Protein AF-A0A925S068-F1 (afdb_monomer)

Mean predicted aligned error: 8.04 Å

Sequence (86 aa):
MANQIAREFATRGEEAAALATADHIDHFWDPRMKAMIFERLEAPDHGLSPIAARALTGLRDQGAPPSQTRATEFNAVDETGGSDAG

Solvent-accessible surface area (backbone atoms only — not comparable to full-atom values): 5060 Å² total; per-residue (Å²): 108,63,50,55,52,21,55,73,32,42,85,70,36,65,67,57,10,12,46,41,35,22,28,49,46,60,77,74,42,54,72,69,58,53,51,55,52,54,60,38,64,74,40,96,77,55,81,61,41,75,42,31,47,50,9,52,50,42,34,72,79,74,38,71,53,76,68,74,43,77,82,45,53,70,70,64,76,70,74,91,81,71,83,78,87,130

pLDDT: mean 82.03, std 16.22, range [40.53, 94.44]

Structure (mmCIF, N/CA/C/O backbone):
data_AF-A0A925S068-F1
#
_entry.id   AF-A0A925S068-F1
#
loop_
_atom_site.group_PDB
_atom_site.id
_atom_site.type_symbol
_atom_site.label_atom_id
_atom_site.label_alt_id
_atom_site.label_comp_id
_atom_site.label_asym_id
_atom_site.label_entity_id
_atom_site.label_seq_id
_atom_site.pdbx_PDB_ins_code
_atom_site.Cartn_x
_atom_site.Cartn_y
_atom_site.Cartn_z
_atom_site.occupancy
_atom_site.B_iso_or_equiv
_atom_site.auth_seq_id
_atom_site.auth_comp_id
_atom_site.auth_asym_id
_atom_site.auth_atom_id
_atom_site.pdbx_PDB_model_num
ATOM 1 N N . MET A 1 1 ? 10.553 -5.129 6.101 1.00 84.19 1 MET A N 1
ATOM 2 C CA . MET A 1 1 ? 10.458 -3.659 5.984 1.00 84.19 1 MET A CA 1
ATOM 3 C C . MET A 1 1 ? 9.008 -3.190 5.873 1.00 84.19 1 MET A C 1
ATOM 5 O O . MET A 1 1 ? 8.569 -2.520 6.792 1.00 84.19 1 MET A O 1
ATOM 9 N N . ALA A 1 2 ? 8.229 -3.608 4.863 1.00 88.81 2 ALA A N 1
ATOM 10 C CA . ALA A 1 2 ? 6.816 -3.204 4.713 1.00 88.81 2 ALA A CA 1
ATOM 11 C C . ALA A 1 2 ? 5.961 -3.386 5.990 1.00 88.81 2 ALA A C 1
ATOM 13 O O . ALA A 1 2 ? 5.298 -2.454 6.430 1.00 88.81 2 ALA A O 1
ATOM 14 N N . ASN A 1 3 ? 6.058 -4.543 6.658 1.00 92.75 3 ASN A N 1
ATOM 15 C CA . ASN A 1 3 ? 5.326 -4.796 7.910 1.00 92.75 3 ASN A CA 1
ATOM 16 C C . ASN A 1 3 ? 5.701 -3.850 9.057 1.00 92.75 3 ASN A C 1
ATOM 18 O O . ASN A 1 3 ? 4.871 -3.579 9.919 1.00 92.75 3 ASN A O 1
ATOM 22 N N . GLN A 1 4 ? 6.950 -3.381 9.094 1.00 92.69 4 GLN A N 1
ATOM 23 C CA . GLN A 1 4 ? 7.401 -2.442 10.116 1.00 92.69 4 GLN A CA 1
ATOM 24 C C . GLN A 1 4 ? 6.769 -1.075 9.868 1.00 92.69 4 GLN A C 1
ATOM 26 O O . GLN A 1 4 ? 6.144 -0.544 10.773 1.00 92.69 4 GLN A O 1
ATOM 31 N N . ILE A 1 5 ? 6.831 -0.573 8.630 1.00 91.06 5 ILE A N 1
ATOM 32 C CA . ILE A 1 5 ? 6.179 0.683 8.224 1.00 91.06 5 ILE A CA 1
ATOM 33 C C . ILE A 1 5 ? 4.680 0.635 8.559 1.00 91.06 5 ILE A C 1
ATOM 35 O O . ILE A 1 5 ? 4.154 1.529 9.218 1.00 91.06 5 ILE A O 1
ATOM 39 N N . ALA A 1 6 ? 4.015 -0.466 8.200 1.00 92.00 6 ALA A N 1
ATOM 40 C CA . ALA A 1 6 ? 2.608 -0.689 8.517 1.00 92.00 6 ALA A CA 1
ATOM 41 C C . ALA A 1 6 ? 2.318 -0.659 10.027 1.00 92.00 6 ALA A C 1
ATOM 43 O O . ALA A 1 6 ? 1.294 -0.127 10.451 1.00 92.00 6 ALA A O 1
ATOM 44 N N . ARG A 1 7 ? 3.219 -1.210 10.850 1.00 92.12 7 ARG A N 1
ATOM 45 C CA . ARG A 1 7 ? 3.099 -1.190 12.313 1.00 92.12 7 ARG A CA 1
ATOM 46 C C . ARG A 1 7 ? 3.268 0.215 12.885 1.00 92.12 7 ARG A C 1
ATOM 48 O O . ARG A 1 7 ? 2.509 0.570 13.780 1.00 92.12 7 ARG A O 1
ATOM 55 N N . GLU A 1 8 ? 4.213 1.003 12.376 1.00 91.00 8 GLU A N 1
ATOM 56 C CA . GLU A 1 8 ? 4.404 2.391 12.819 1.00 91.00 8 GLU A CA 1
ATOM 57 C C . GLU A 1 8 ? 3.130 3.220 12.587 1.00 91.00 8 GLU A C 1
ATOM 59 O O . GLU A 1 8 ? 2.694 3.977 13.457 1.00 91.00 8 GLU A O 1
ATOM 64 N N . PHE A 1 9 ? 2.468 3.018 11.444 1.00 89.94 9 PHE A N 1
ATOM 65 C CA . PHE A 1 9 ? 1.230 3.726 11.122 1.00 89.94 9 PHE A CA 1
ATOM 66 C C . PHE A 1 9 ? -0.035 3.127 11.746 1.00 89.94 9 PHE A C 1
ATOM 68 O O . PHE A 1 9 ? -1.059 3.810 11.768 1.00 89.94 9 PHE A O 1
ATOM 75 N N . ALA A 1 10 ? 0.012 1.910 12.298 1.00 89.81 10 ALA A N 1
ATOM 76 C CA . ALA A 1 10 ? -1.162 1.211 12.835 1.00 89.81 10 ALA A CA 1
ATOM 77 C C . ALA A 1 10 ? -1.911 2.006 13.923 1.00 89.81 10 ALA A C 1
ATOM 79 O O . ALA A 1 10 ? -3.123 1.864 14.069 1.00 89.81 10 ALA A O 1
ATOM 80 N N . THR A 1 11 ? -1.219 2.894 14.646 1.00 88.62 11 THR A N 1
ATOM 81 C CA . THR A 1 11 ? -1.820 3.769 15.670 1.00 88.62 11 THR A CA 1
ATOM 82 C C . THR A 1 11 ? -2.821 4.789 15.114 1.00 88.62 11 THR A C 1
ATOM 84 O O . THR A 1 11 ? -3.623 5.327 15.871 1.00 88.62 11 THR A O 1
ATOM 87 N N . ARG A 1 12 ? -2.812 5.038 13.797 1.00 80.81 12 ARG A N 1
ATOM 88 C CA . ARG A 1 12 ? -3.720 5.968 13.102 1.00 80.81 12 ARG A CA 1
ATOM 89 C C . ARG A 1 12 ? -5.037 5.317 12.654 1.00 80.81 12 ARG A C 1
ATOM 91 O O . ARG A 1 12 ? -5.903 6.013 12.134 1.00 80.81 12 ARG A O 1
ATOM 98 N N . GLY A 1 13 ? -5.184 4.005 12.854 1.00 88.81 13 GLY A N 1
ATOM 99 C CA . GLY A 1 13 ? -6.297 3.195 12.351 1.00 88.81 13 GLY A CA 1
ATOM 100 C C . GLY A 1 13 ? -5.933 2.445 11.068 1.00 88.81 13 GLY A C 1
ATOM 101 O O . GLY A 1 13 ? -5.119 2.913 10.278 1.00 88.81 13 GLY A O 1
ATOM 102 N N . GLU A 1 14 ? -6.525 1.268 10.858 1.00 88.50 14 GLU A N 1
ATOM 103 C CA . GLU A 1 14 ? -6.101 0.322 9.810 1.00 88.50 14 GLU A CA 1
ATOM 104 C C . GLU A 1 14 ? -6.157 0.897 8.389 1.00 88.50 14 GLU A C 1
ATOM 106 O O . GLU A 1 14 ? -5.249 0.672 7.590 1.00 88.50 14 GLU A O 1
ATOM 111 N N . GLU A 1 15 ? -7.202 1.662 8.069 1.00 89.12 15 GLU A N 1
ATOM 112 C CA . GLU A 1 15 ? -7.360 2.270 6.746 1.00 89.12 15 GLU A CA 1
ATOM 113 C C . GLU A 1 15 ? -6.349 3.388 6.495 1.00 89.12 15 GLU A C 1
ATOM 115 O O . GLU A 1 15 ? -5.627 3.361 5.498 1.00 89.12 15 GLU A O 1
ATOM 120 N N . ALA A 1 16 ? -6.235 4.324 7.438 1.00 89.75 16 ALA A N 1
ATOM 121 C CA . ALA A 1 16 ? -5.248 5.395 7.366 1.00 89.75 16 ALA A CA 1
ATOM 122 C C . ALA A 1 16 ? -3.815 4.841 7.347 1.00 89.75 16 ALA A C 1
ATOM 124 O O . ALA A 1 16 ? -2.950 5.387 6.662 1.00 89.75 16 ALA A O 1
ATOM 125 N N . ALA A 1 17 ? -3.566 3.741 8.062 1.00 92.81 17 ALA A N 1
ATOM 126 C CA . ALA A 1 17 ? -2.282 3.060 8.072 1.00 92.81 17 ALA A CA 1
ATOM 127 C C . ALA A 1 17 ? -1.959 2.410 6.724 1.00 92.81 17 ALA A C 1
ATOM 129 O O . ALA A 1 17 ? -0.814 2.491 6.278 1.00 92.81 17 ALA A O 1
ATOM 130 N N . ALA A 1 18 ? -2.943 1.800 6.056 1.00 93.62 18 ALA A N 1
ATOM 131 C CA . ALA A 1 18 ? -2.749 1.214 4.733 1.00 93.62 18 ALA A CA 1
ATOM 132 C C . ALA A 1 18 ? -2.413 2.295 3.695 1.00 93.62 18 ALA A C 1
ATOM 134 O O . ALA A 1 18 ? -1.433 2.152 2.967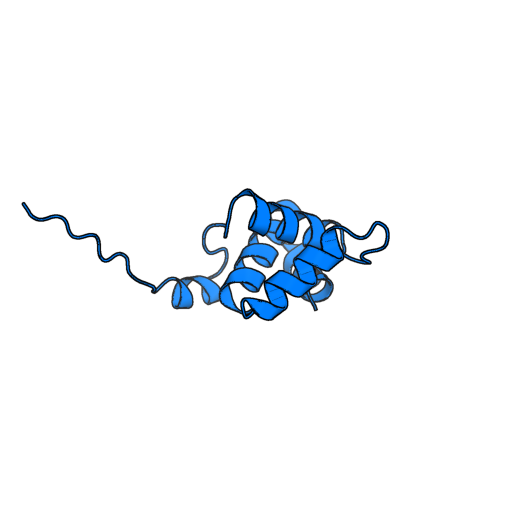 1.00 93.62 18 ALA A O 1
ATOM 135 N N . LEU A 1 19 ? -3.155 3.409 3.695 1.00 92.38 19 LEU A N 1
ATOM 136 C CA . LEU A 1 19 ? -2.875 4.552 2.821 1.00 92.38 19 LEU A CA 1
ATOM 137 C C . LEU A 1 19 ? -1.481 5.136 3.086 1.00 92.38 19 LEU A C 1
ATOM 139 O O . LEU A 1 19 ? -0.699 5.300 2.157 1.00 92.38 19 LEU A O 1
ATOM 143 N N . ALA A 1 20 ? -1.127 5.383 4.353 1.00 91.94 20 ALA A N 1
ATOM 144 C CA . ALA A 1 20 ? 0.182 5.940 4.710 1.00 91.94 20 ALA A CA 1
ATOM 145 C C . ALA A 1 20 ? 1.344 4.990 4.377 1.00 91.94 20 ALA A C 1
ATOM 147 O O . ALA A 1 20 ? 2.431 5.430 4.013 1.00 91.94 20 ALA A O 1
ATOM 148 N N . THR A 1 21 ? 1.115 3.679 4.475 1.00 93.75 21 THR A N 1
ATOM 149 C CA . THR A 1 21 ? 2.107 2.671 4.086 1.00 93.75 21 THR A CA 1
ATOM 150 C C . THR A 1 21 ? 2.312 2.652 2.574 1.00 93.75 21 THR A C 1
ATOM 152 O O . THR A 1 21 ? 3.454 2.580 2.132 1.00 93.75 21 THR A O 1
ATOM 155 N N . ALA A 1 22 ? 1.236 2.732 1.786 1.00 93.69 22 ALA A N 1
ATOM 156 C CA . ALA A 1 22 ? 1.312 2.778 0.327 1.00 93.69 22 ALA A CA 1
ATOM 157 C C . ALA A 1 22 ? 2.030 4.046 -0.156 1.00 93.69 22 ALA A C 1
ATOM 159 O O . ALA A 1 22 ? 2.968 3.943 -0.939 1.00 93.69 22 ALA A O 1
ATOM 160 N N . ASP A 1 23 ? 1.658 5.206 0.392 1.00 91.69 23 ASP A N 1
ATOM 161 C CA . ASP A 1 23 ? 2.301 6.503 0.147 1.00 91.69 23 ASP A CA 1
ATOM 162 C C . ASP A 1 23 ? 3.812 6.458 0.444 1.00 91.69 23 ASP A C 1
ATOM 164 O O . ASP A 1 23 ? 4.638 6.847 -0.380 1.00 91.69 23 ASP A O 1
ATOM 168 N N . HIS A 1 24 ? 4.200 5.898 1.595 1.00 91.56 24 HIS A N 1
ATOM 169 C CA . HIS A 1 24 ? 5.608 5.757 1.966 1.00 91.56 24 HIS A CA 1
ATOM 170 C C . HIS A 1 24 ? 6.369 4.790 1.046 1.00 91.56 24 HIS A C 1
ATOM 172 O O . HIS A 1 24 ? 7.500 5.062 0.654 1.00 91.56 24 HIS A O 1
ATOM 178 N N . ILE A 1 25 ? 5.780 3.644 0.702 1.00 91.75 25 ILE A N 1
ATOM 179 C CA . ILE A 1 25 ? 6.423 2.700 -0.219 1.00 91.75 25 ILE A CA 1
ATOM 180 C C . ILE A 1 25 ? 6.603 3.350 -1.590 1.00 91.75 25 ILE A C 1
ATOM 182 O O . ILE A 1 25 ? 7.660 3.190 -2.190 1.00 91.75 25 ILE A O 1
ATOM 186 N N . ASP A 1 26 ? 5.623 4.105 -2.078 1.00 91.44 26 ASP A N 1
ATOM 187 C CA . ASP A 1 26 ? 5.733 4.716 -3.395 1.00 91.44 26 ASP A CA 1
ATOM 188 C C . ASP A 1 26 ? 6.862 5.750 -3.488 1.00 91.44 26 ASP A C 1
ATOM 190 O O . ASP A 1 26 ? 7.668 5.669 -4.420 1.00 91.44 26 ASP A O 1
ATOM 194 N N . HIS A 1 27 ? 6.958 6.635 -2.488 1.00 88.00 27 HIS A N 1
ATOM 195 C CA . HIS A 1 27 ? 7.926 7.735 -2.447 1.00 88.00 27 HIS A CA 1
ATOM 196 C C . HIS A 1 27 ? 9.349 7.297 -2.084 1.00 88.00 27 HIS A C 1
ATOM 198 O O . HIS A 1 27 ? 10.315 7.874 -2.577 1.00 88.00 27 HIS A O 1
ATOM 204 N N . PHE A 1 28 ? 9.503 6.310 -1.195 1.00 89.12 28 PHE A N 1
ATOM 205 C CA . PHE A 1 28 ? 10.816 5.952 -0.647 1.00 89.12 28 PHE A CA 1
ATOM 206 C C . PHE A 1 28 ? 11.399 4.664 -1.229 1.00 89.12 28 PHE A C 1
ATOM 208 O O . PHE A 1 28 ? 12.571 4.377 -0.981 1.00 89.12 28 PHE A O 1
ATOM 215 N N . TRP A 1 29 ? 10.617 3.851 -1.949 1.00 91.62 29 TRP A N 1
ATOM 216 C CA . TRP A 1 29 ? 11.129 2.617 -2.542 1.00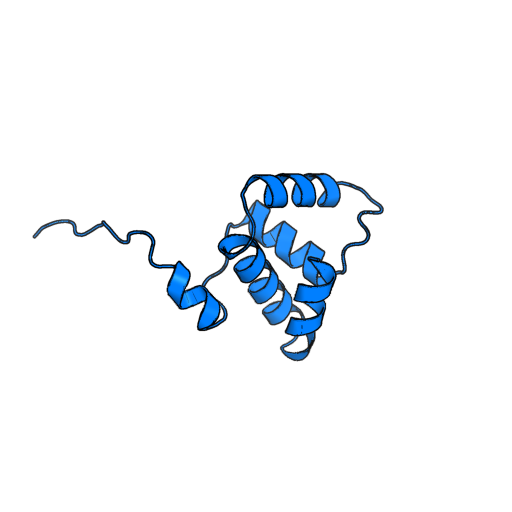 91.62 29 TRP A CA 1
ATOM 217 C C . TRP A 1 29 ? 11.357 2.754 -4.042 1.00 91.62 29 TRP A C 1
ATOM 219 O O . TRP A 1 29 ? 10.467 3.119 -4.808 1.00 91.62 29 TRP A O 1
ATOM 229 N N . ASP A 1 30 ? 12.535 2.318 -4.479 1.00 91.25 30 ASP A N 1
ATOM 230 C CA . ASP A 1 30 ? 12.864 2.209 -5.893 1.00 91.25 30 ASP A CA 1
ATOM 231 C C . ASP A 1 30 ? 11.931 1.235 -6.639 1.00 91.25 30 ASP A C 1
ATOM 233 O O . ASP A 1 30 ? 11.486 0.227 -6.064 1.00 91.25 30 ASP A O 1
ATOM 237 N N . PRO A 1 31 ? 11.721 1.433 -7.957 1.00 90.00 31 PRO A N 1
ATOM 238 C CA . PRO A 1 31 ? 10.869 0.571 -8.781 1.00 90.00 31 PRO A CA 1
ATOM 239 C C . PRO A 1 31 ? 11.186 -0.925 -8.657 1.00 90.00 31 PRO A C 1
ATOM 241 O O . PRO A 1 31 ? 10.282 -1.758 -8.618 1.00 90.00 31 PRO A O 1
ATOM 244 N N . ARG A 1 32 ? 12.471 -1.282 -8.518 1.00 92.38 32 ARG A N 1
ATOM 245 C CA . ARG A 1 32 ? 12.908 -2.677 -8.347 1.00 92.38 32 ARG A CA 1
ATOM 246 C C . ARG A 1 32 ? 12.411 -3.291 -7.035 1.00 92.38 32 ARG A C 1
ATOM 248 O O . ARG A 1 32 ? 12.027 -4.455 -7.015 1.00 92.38 32 ARG A O 1
ATOM 255 N N . MET A 1 33 ? 12.420 -2.531 -5.940 1.00 93.50 33 MET A N 1
ATOM 256 C CA . MET A 1 33 ? 11.918 -3.011 -4.648 1.00 93.50 33 MET A CA 1
ATOM 257 C C . MET A 1 33 ? 10.397 -3.169 -4.674 1.00 93.50 33 MET A C 1
ATOM 259 O O . MET A 1 33 ? 9.887 -4.157 -4.145 1.00 93.50 33 MET A O 1
ATOM 263 N N . LYS A 1 34 ? 9.692 -2.241 -5.340 1.00 92.19 34 LYS A N 1
ATOM 264 C CA . LYS A 1 34 ? 8.242 -2.325 -5.574 1.00 92.19 34 LYS A CA 1
ATOM 265 C C . LYS A 1 34 ? 7.878 -3.585 -6.374 1.00 92.19 34 LYS A C 1
ATOM 267 O O . LYS A 1 34 ? 7.021 -4.351 -5.949 1.00 92.19 34 LYS A O 1
ATOM 272 N N . ALA A 1 35 ? 8.608 -3.881 -7.450 1.00 92.06 35 ALA A N 1
ATOM 273 C CA . ALA A 1 35 ? 8.405 -5.107 -8.226 1.00 92.06 35 ALA A CA 1
ATOM 274 C C . ALA A 1 35 ? 8.578 -6.383 -7.377 1.00 92.06 35 ALA A C 1
ATOM 276 O O . ALA A 1 35 ? 7.686 -7.226 -7.342 1.00 92.06 35 ALA A O 1
ATOM 277 N N . MET A 1 36 ? 9.671 -6.487 -6.609 1.00 92.25 36 MET A N 1
ATOM 278 C CA . MET A 1 36 ? 9.932 -7.660 -5.760 1.00 92.25 36 MET A CA 1
ATOM 279 C C . MET A 1 36 ? 8.844 -7.897 -4.706 1.00 92.25 36 MET A C 1
ATOM 281 O O . MET A 1 36 ? 8.520 -9.041 -4.384 1.00 92.25 36 MET A O 1
ATOM 285 N N . ILE A 1 37 ? 8.304 -6.827 -4.115 1.00 92.62 37 ILE A N 1
ATOM 286 C CA . ILE A 1 37 ? 7.276 -6.971 -3.082 1.00 92.62 37 ILE A CA 1
ATOM 287 C C . ILE A 1 37 ? 5.906 -7.298 -3.682 1.00 92.62 37 ILE A C 1
ATOM 289 O O . ILE A 1 37 ? 5.156 -8.046 -3.059 1.00 92.62 37 ILE A O 1
ATOM 293 N N . PHE A 1 38 ? 5.603 -6.815 -4.891 1.00 93.06 38 PHE A N 1
ATOM 294 C CA . PHE A 1 38 ? 4.394 -7.206 -5.617 1.00 93.06 38 PHE A CA 1
ATOM 295 C C . PHE A 1 38 ? 4.436 -8.669 -6.056 1.00 93.06 38 PHE A C 1
ATOM 297 O O . PHE A 1 38 ? 3.447 -9.368 -5.881 1.00 93.06 38 PHE A O 1
ATOM 304 N N . GLU A 1 39 ? 5.580 -9.172 -6.522 1.00 92.31 39 GLU A N 1
ATOM 305 C CA . GLU A 1 39 ? 5.744 -10.608 -6.793 1.00 92.31 39 GLU A CA 1
ATOM 306 C C . GLU A 1 39 ? 5.513 -11.448 -5.531 1.00 92.31 39 GLU A C 1
ATOM 308 O O . GLU A 1 39 ? 4.850 -12.482 -5.569 1.00 92.31 39 GLU A O 1
ATOM 313 N N . ARG A 1 40 ? 6.016 -10.983 -4.380 1.00 90.56 40 ARG A N 1
A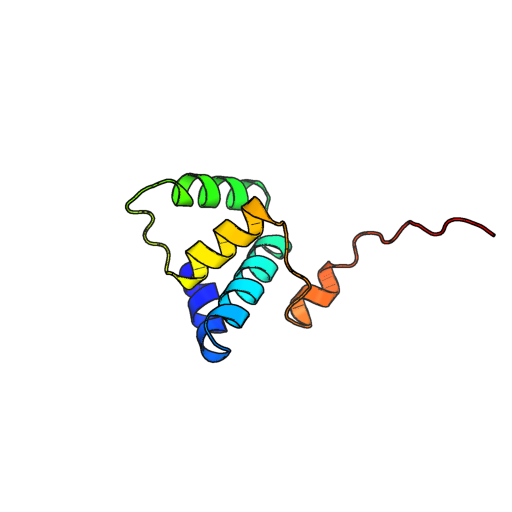TOM 314 C CA . ARG A 1 40 ? 5.785 -11.660 -3.101 1.00 90.56 40 ARG A CA 1
ATOM 315 C C . ARG A 1 40 ? 4.325 -11.594 -2.654 1.00 90.56 40 ARG A C 1
ATOM 317 O O . ARG A 1 40 ? 3.893 -12.524 -1.985 1.00 90.56 40 ARG A O 1
ATOM 324 N N . LEU A 1 41 ? 3.578 -10.544 -2.993 1.00 91.00 41 LEU A N 1
ATOM 325 C CA . LEU A 1 41 ? 2.159 -10.411 -2.644 1.00 91.00 41 LEU A CA 1
ATOM 326 C C . LEU A 1 41 ? 1.305 -11.540 -3.247 1.00 91.00 41 LEU A C 1
ATOM 328 O O . LEU A 1 41 ? 0.334 -11.953 -2.624 1.00 91.00 41 LEU A O 1
ATOM 332 N N . GLU A 1 42 ? 1.703 -12.079 -4.402 1.00 88.81 42 GLU A N 1
ATOM 333 C CA . GLU A 1 42 ? 1.028 -13.207 -5.061 1.00 88.81 42 GLU A CA 1
ATOM 334 C C . GLU A 1 42 ? 1.259 -14.556 -4.353 1.00 88.81 42 GLU A C 1
ATOM 336 O O . GLU A 1 42 ? 0.554 -15.532 -4.614 1.00 88.81 42 GLU A O 1
ATOM 341 N N . ALA A 1 43 ? 2.243 -14.644 -3.452 1.00 89.88 43 ALA A N 1
ATOM 342 C CA . ALA A 1 43 ? 2.512 -15.868 -2.710 1.00 89.88 43 ALA A CA 1
ATOM 343 C C . ALA A 1 43 ? 1.486 -16.064 -1.573 1.00 89.88 43 ALA A C 1
ATOM 345 O O . ALA A 1 43 ? 1.273 -15.150 -0.772 1.00 89.88 43 ALA A O 1
ATOM 346 N N . PRO A 1 44 ? 0.913 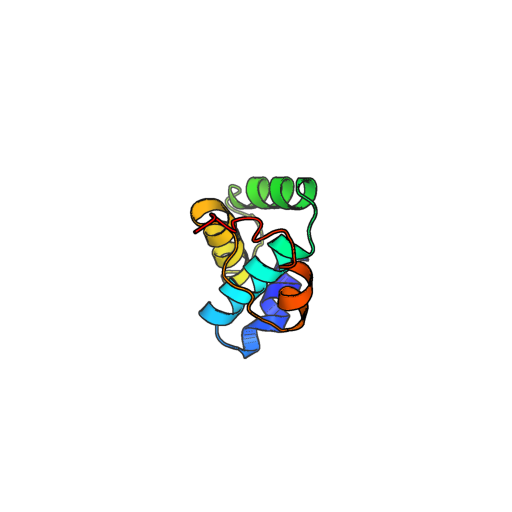-17.272 -1.407 1.00 79.44 44 PRO A N 1
ATOM 347 C CA . PRO A 1 44 ? -0.065 -17.545 -0.351 1.00 79.44 44 PRO A CA 1
ATOM 348 C C . PRO A 1 44 ? 0.517 -17.447 1.072 1.00 79.44 44 PRO A C 1
ATOM 350 O O . PRO A 1 44 ? -0.240 -17.299 2.028 1.00 79.44 44 PRO A O 1
ATOM 353 N N . ASP A 1 45 ? 1.846 -17.503 1.230 1.00 85.31 45 ASP A N 1
ATOM 354 C CA . ASP A 1 45 ? 2.555 -17.366 2.511 1.00 85.31 45 ASP A CA 1
ATOM 355 C C . ASP A 1 45 ? 3.413 -16.091 2.601 1.00 85.31 45 ASP A C 1
ATOM 357 O O . ASP A 1 45 ? 4.401 -16.039 3.333 1.00 85.31 45 ASP A O 1
ATOM 361 N N . HIS A 1 46 ? 3.022 -15.023 1.899 1.00 87.81 46 HIS A N 1
ATOM 362 C CA . HIS A 1 46 ? 3.803 -13.789 1.746 1.00 87.81 46 HIS A CA 1
ATOM 363 C C . HIS A 1 46 ? 4.365 -13.171 3.046 1.00 87.81 46 HIS A C 1
ATOM 365 O O . HIS A 1 46 ? 5.296 -12.359 3.008 1.00 87.81 46 HIS A O 1
ATOM 371 N N . GLY A 1 47 ? 3.793 -13.509 4.209 1.00 89.38 47 GLY A N 1
ATOM 372 C CA . GLY A 1 47 ? 4.232 -13.040 5.526 1.00 89.38 47 GLY A CA 1
ATOM 373 C C . GLY A 1 47 ? 3.968 -11.552 5.778 1.00 89.38 47 GLY A C 1
ATOM 374 O O . GLY A 1 47 ? 4.403 -11.008 6.792 1.00 89.38 47 GLY A O 1
ATOM 375 N N . LEU A 1 48 ? 3.280 -10.876 4.857 1.00 92.44 48 LEU A N 1
ATOM 376 C CA . LEU A 1 48 ? 2.818 -9.502 4.993 1.00 92.44 48 LEU A CA 1
ATOM 377 C C . LEU A 1 48 ? 1.698 -9.387 6.029 1.00 92.44 48 LEU A C 1
ATOM 379 O O . LEU A 1 48 ? 0.830 -10.255 6.127 1.00 92.44 48 LEU A O 1
ATOM 383 N N . SER A 1 49 ? 1.716 -8.299 6.797 1.00 93.31 49 SER A N 1
ATOM 384 C CA . SER A 1 49 ? 0.598 -7.957 7.675 1.00 93.31 49 SER A CA 1
ATOM 385 C C . SER A 1 49 ? -0.628 -7.541 6.848 1.00 93.31 49 SER A C 1
ATOM 387 O O . SER A 1 49 ? -0.460 -7.075 5.717 1.00 93.31 49 SER A O 1
ATOM 389 N N . PRO A 1 50 ? -1.854 -7.620 7.401 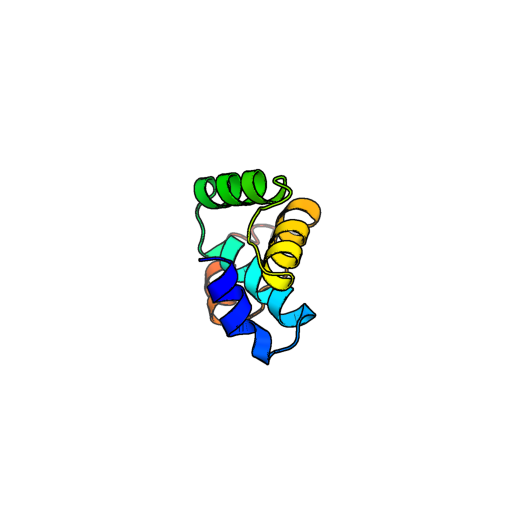1.00 92.81 50 PRO A N 1
ATOM 390 C CA . PRO A 1 50 ? -3.062 -7.197 6.688 1.00 92.81 50 PRO A CA 1
ATOM 391 C C . PRO A 1 50 ? -2.981 -5.755 6.158 1.00 92.81 50 PRO A C 1
ATOM 393 O O . PRO A 1 50 ? -3.357 -5.486 5.020 1.00 92.81 50 PRO A O 1
ATOM 396 N N . ILE A 1 51 ? -2.409 -4.839 6.949 1.00 94.31 51 ILE A N 1
ATOM 397 C CA . ILE A 1 51 ? -2.214 -3.433 6.563 1.00 94.31 51 ILE A CA 1
ATOM 398 C C . ILE A 1 51 ? -1.222 -3.316 5.396 1.00 94.31 51 ILE A C 1
ATOM 400 O O . ILE A 1 51 ? -1.494 -2.599 4.437 1.00 94.31 51 ILE A O 1
ATOM 404 N N . ALA A 1 52 ? -0.094 -4.035 5.446 1.00 94.44 52 ALA A N 1
ATOM 405 C CA . ALA A 1 52 ? 0.905 -4.004 4.377 1.00 94.44 52 ALA A CA 1
ATOM 406 C C . ALA A 1 52 ? 0.367 -4.618 3.075 1.00 94.44 52 ALA A C 1
ATOM 408 O O . ALA A 1 52 ? 0.589 -4.064 2.002 1.00 94.44 52 ALA A O 1
ATOM 409 N N . ALA A 1 53 ? -0.377 -5.724 3.162 1.00 94.12 53 ALA A N 1
ATOM 410 C CA . ALA A 1 53 ? -1.014 -6.347 2.006 1.00 94.12 53 ALA A CA 1
ATOM 411 C C . ALA A 1 53 ? -2.056 -5.414 1.366 1.00 94.12 53 ALA A C 1
ATOM 413 O O . ALA A 1 53 ? -2.039 -5.226 0.149 1.00 94.12 53 ALA A O 1
ATOM 414 N N . ARG A 1 54 ? -2.909 -4.758 2.172 1.00 93.62 54 ARG A N 1
ATOM 415 C CA . ARG A 1 54 ? -3.887 -3.770 1.679 1.00 93.62 54 ARG A CA 1
ATOM 416 C C . ARG A 1 54 ? -3.200 -2.572 1.024 1.00 93.62 54 ARG A C 1
ATOM 418 O O . ARG A 1 54 ? -3.629 -2.149 -0.043 1.00 93.62 54 ARG A O 1
ATOM 425 N N . ALA A 1 55 ? -2.129 -2.064 1.632 1.00 94.25 55 ALA A N 1
ATOM 426 C CA . ALA A 1 55 ? -1.334 -0.968 1.085 1.00 94.25 55 ALA A CA 1
ATOM 427 C C . ALA A 1 55 ? -0.752 -1.315 -0.293 1.00 94.25 55 ALA A C 1
ATOM 429 O O . ALA A 1 55 ? -0.913 -0.557 -1.242 1.00 94.25 55 ALA A O 1
ATOM 430 N N . LEU A 1 56 ? -0.118 -2.484 -0.416 1.00 94.06 56 LEU A N 1
ATOM 431 C CA . LEU A 1 56 ? 0.491 -2.937 -1.668 1.00 94.06 56 LEU A CA 1
ATOM 432 C C . LEU A 1 56 ? -0.548 -3.242 -2.748 1.00 94.06 56 LEU A C 1
ATOM 434 O O . LEU A 1 56 ? -0.334 -2.895 -3.904 1.00 94.06 56 LEU A O 1
ATOM 438 N N . THR A 1 57 ? -1.677 -3.846 -2.371 1.00 93.31 57 THR A N 1
ATOM 439 C CA . THR A 1 57 ? -2.792 -4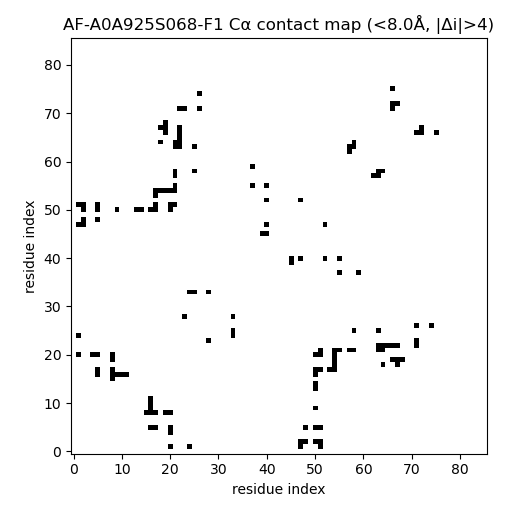.102 -3.296 1.00 93.31 57 THR A CA 1
ATOM 440 C C . THR A 1 57 ? -3.353 -2.786 -3.830 1.00 93.31 57 THR A C 1
ATOM 442 O O . THR A 1 57 ? -3.486 -2.622 -5.036 1.00 93.31 57 THR A O 1
ATOM 445 N N . GLY A 1 58 ? -3.609 -1.812 -2.947 1.00 91.69 58 GLY A N 1
ATOM 446 C CA . GLY A 1 58 ? -4.070 -0.482 -3.347 1.00 91.69 58 GLY A CA 1
ATOM 447 C C . GLY A 1 58 ? -3.069 0.230 -4.254 1.00 91.69 58 GLY A C 1
ATOM 448 O O . GLY A 1 58 ? -3.453 0.723 -5.308 1.00 91.69 58 GLY A O 1
ATOM 449 N N . LEU A 1 59 ? -1.782 0.202 -3.896 1.00 91.50 59 LEU A N 1
ATOM 450 C CA . LEU A 1 59 ? -0.720 0.812 -4.695 1.00 91.50 59 LEU A CA 1
ATOM 451 C C . LEU A 1 59 ? -0.616 0.196 -6.099 1.00 91.50 59 LEU A C 1
ATOM 453 O O . LEU A 1 59 ? -0.401 0.919 -7.068 1.00 91.50 59 LEU A O 1
ATOM 457 N N . ARG A 1 60 ? -0.780 -1.127 -6.222 1.00 90.25 60 ARG A N 1
ATOM 458 C CA . ARG A 1 60 ? -0.752 -1.828 -7.512 1.00 90.25 60 ARG A CA 1
ATOM 459 C C . ARG A 1 60 ? -1.986 -1.534 -8.364 1.00 90.25 60 ARG A C 1
ATOM 461 O O . ARG A 1 60 ? -1.848 -1.302 -9.560 1.00 90.25 60 ARG A O 1
ATOM 468 N N . ASP A 1 61 ? -3.170 -1.592 -7.762 1.00 90.62 61 ASP A N 1
ATOM 469 C CA . ASP A 1 61 ? -4.434 -1.582 -8.502 1.00 90.62 61 ASP A CA 1
ATOM 470 C C . ASP A 1 61 ? -4.931 -0.153 -8.795 1.00 90.62 61 ASP A C 1
ATOM 472 O O . ASP A 1 61 ? -5.582 0.078 -9.812 1.00 90.62 61 ASP A O 1
ATOM 476 N N . GLN A 1 62 ? -4.644 0.803 -7.905 1.00 86.56 62 GLN A N 1
ATOM 477 C CA . GLN A 1 62 ? -5.164 2.179 -7.952 1.00 86.56 62 GLN A CA 1
ATOM 478 C C . GLN A 1 62 ? -4.063 3.235 -8.126 1.00 86.56 62 GLN A C 1
ATOM 480 O O . GLN A 1 62 ? -4.371 4.383 -8.442 1.00 86.56 62 GLN A O 1
ATOM 485 N N . GLY A 1 63 ? -2.792 2.862 -7.945 1.00 82.69 63 GLY A N 1
ATOM 486 C CA . GLY A 1 63 ? -1.672 3.800 -7.905 1.00 82.69 63 GLY A CA 1
ATOM 487 C C . GLY A 1 63 ? -1.457 4.411 -6.518 1.00 82.69 63 GLY A C 1
ATOM 488 O O . GLY A 1 63 ? -2.083 4.015 -5.530 1.00 82.69 63 GLY A O 1
ATOM 489 N N . ALA A 1 64 ? -0.513 5.348 -6.424 1.00 80.44 64 ALA A N 1
ATOM 490 C CA . ALA A 1 64 ? -0.149 5.969 -5.156 1.00 80.44 64 ALA A CA 1
ATOM 491 C C . ALA A 1 64 ? -1.320 6.795 -4.586 1.00 80.44 64 ALA A C 1
ATOM 493 O O . ALA A 1 64 ? -1.899 7.609 -5.312 1.00 80.44 64 ALA A O 1
ATOM 494 N N . PRO A 1 65 ? -1.694 6.607 -3.305 1.00 82.88 65 PRO A N 1
ATOM 495 C CA . PRO A 1 65 ? -2.686 7.462 -2.665 1.00 82.88 65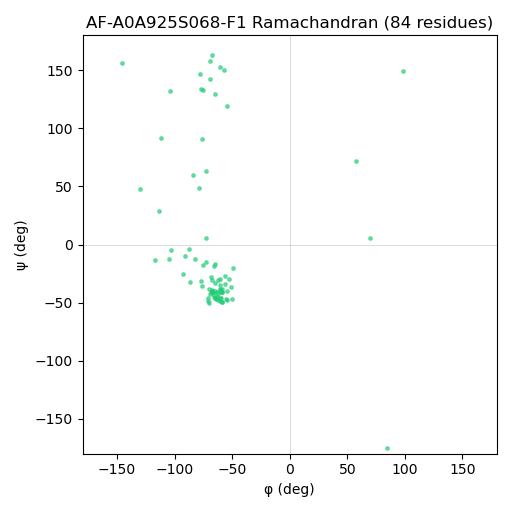 PRO A CA 1
ATOM 496 C C . PRO A 1 65 ? -2.144 8.893 -2.491 1.00 82.88 65 PRO A C 1
ATOM 498 O O . PRO A 1 65 ? -0.930 9.097 -2.544 1.00 82.88 65 PRO A O 1
ATOM 501 N N . PRO A 1 66 ? -3.019 9.890 -2.252 1.00 78.44 66 PRO A N 1
ATOM 502 C CA . PRO A 1 66 ? -2.574 11.247 -1.946 1.00 78.44 66 PRO A CA 1
ATOM 503 C C . PRO A 1 66 ? -1.646 11.264 -0.724 1.00 78.44 66 PRO A C 1
ATOM 505 O O . PRO A 1 66 ? -1.785 10.433 0.174 1.00 78.44 66 PRO A O 1
ATOM 508 N N . SER A 1 67 ? -0.714 12.221 -0.681 1.00 78.50 67 SER A N 1
ATOM 509 C CA . SER A 1 67 ? 0.297 12.309 0.377 1.00 78.50 67 SER A CA 1
ATOM 510 C C . SER A 1 67 ? -0.345 12.327 1.766 1.00 78.50 67 SER A C 1
ATOM 512 O O . SER A 1 67 ? -1.114 13.221 2.118 1.00 78.50 67 SER A O 1
ATOM 514 N N . GLN A 1 68 ? -0.007 11.334 2.585 1.00 80.88 68 GLN A N 1
ATOM 515 C CA . GLN A 1 68 ? -0.616 11.125 3.900 1.00 80.88 68 GLN A CA 1
ATOM 516 C C . GLN A 1 68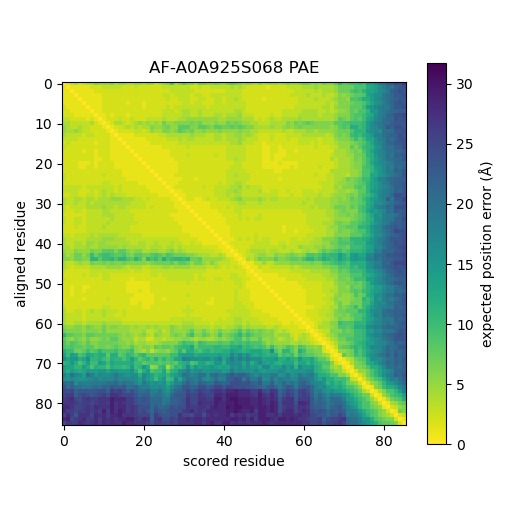 ? 0.151 11.840 5.021 1.00 80.88 68 GLN A C 1
ATOM 518 O O . GLN A 1 68 ? -0.300 11.874 6.172 1.00 80.88 68 GLN A O 1
ATOM 523 N N . THR A 1 69 ? 1.339 12.379 4.730 1.00 68.44 69 THR A N 1
ATOM 524 C CA . THR A 1 69 ? 2.164 13.112 5.695 1.00 68.44 69 THR A CA 1
ATOM 525 C C . THR A 1 69 ? 2.930 14.256 5.044 1.00 68.44 69 THR A C 1
ATOM 527 O O . THR A 1 69 ? 3.308 14.178 3.882 1.00 68.44 69 THR A O 1
ATOM 530 N N . ARG A 1 70 ? 3.306 15.264 5.842 1.00 62.81 70 ARG A N 1
ATOM 531 C CA . ARG A 1 70 ? 4.237 16.317 5.399 1.00 62.81 70 ARG A CA 1
ATOM 532 C C . ARG A 1 70 ? 5.549 15.786 4.827 1.00 62.81 70 ARG A C 1
ATOM 534 O O . ARG A 1 70 ? 6.147 16.441 3.989 1.00 62.81 70 ARG A O 1
ATOM 541 N N . ALA A 1 71 ? 6.015 14.624 5.288 1.00 61.97 71 ALA A N 1
ATOM 542 C CA . ALA A 1 71 ? 7.247 14.018 4.789 1.00 61.97 71 ALA A CA 1
ATOM 543 C C . ALA A 1 71 ? 7.120 13.533 3.334 1.00 61.97 71 ALA A C 1
ATOM 545 O O . ALA A 1 71 ? 8.120 13.516 2.625 1.00 61.97 71 ALA A O 1
ATOM 546 N N . THR A 1 72 ? 5.914 13.168 2.896 1.00 61.59 72 THR A N 1
ATOM 547 C CA . THR A 1 72 ? 5.628 12.753 1.518 1.00 61.59 72 THR A CA 1
ATOM 548 C C . THR A 1 72 ? 5.171 13.923 0.642 1.00 61.59 72 THR A C 1
ATOM 550 O O . THR A 1 72 ? 5.478 13.930 -0.544 1.00 61.59 72 THR A O 1
ATOM 553 N N . GLU A 1 73 ? 4.597 14.989 1.220 1.00 58.00 73 GLU A N 1
ATOM 554 C CA . GLU A 1 73 ? 4.284 16.238 0.491 1.00 58.00 73 GLU A CA 1
ATOM 555 C C . GLU A 1 73 ? 5.514 16.873 -0.192 1.00 58.00 73 GLU A C 1
ATOM 557 O O . GLU A 1 73 ? 5.389 17.444 -1.271 1.00 58.00 73 GLU A O 1
ATOM 562 N N . PHE A 1 74 ? 6.717 16.763 0.390 1.00 46.41 74 PHE A N 1
ATOM 563 C CA . PHE A 1 74 ? 7.932 17.358 -0.191 1.00 46.41 74 PHE A CA 1
ATOM 564 C C . PHE A 1 74 ? 8.497 16.609 -1.402 1.00 46.41 74 PHE A C 1
ATOM 566 O O . PHE A 1 74 ? 9.295 17.194 -2.126 1.00 46.41 74 PHE A O 1
ATOM 573 N N . ASN A 1 75 ? 8.119 15.347 -1.623 1.00 49.25 75 ASN A N 1
ATOM 574 C CA . ASN A 1 75 ? 8.578 14.558 -2.772 1.00 49.25 75 ASN A CA 1
ATOM 575 C C . ASN A 1 75 ? 7.501 14.439 -3.867 1.00 49.25 75 ASN A C 1
ATOM 577 O O . ASN A 1 75 ? 7.798 13.963 -4.954 1.00 49.25 75 ASN A O 1
ATOM 581 N N . ALA A 1 76 ? 6.290 14.955 -3.627 1.00 52.06 76 ALA A N 1
ATOM 582 C CA . ALA A 1 76 ? 5.269 15.170 -4.656 1.00 52.06 76 ALA A CA 1
ATOM 583 C C . ALA A 1 76 ? 5.590 16.359 -5.593 1.00 52.06 76 ALA A C 1
ATOM 585 O O . ALA A 1 76 ? 4.776 16.725 -6.437 1.00 52.06 76 ALA A O 1
ATOM 586 N N . VAL A 1 77 ? 6.773 16.975 -5.463 1.00 45.91 77 VAL A N 1
ATOM 587 C CA . VAL A 1 77 ? 7.289 18.009 -6.377 1.00 45.91 77 VAL A CA 1
ATOM 588 C C . VAL A 1 77 ? 7.856 17.395 -7.664 1.00 45.91 77 VAL A C 1
ATOM 590 O O . VAL A 1 77 ? 8.955 17.732 -8.087 1.00 45.91 77 VAL A O 1
ATOM 593 N N . ASP A 1 78 ? 7.092 16.506 -8.292 1.00 45.06 78 ASP A N 1
ATOM 594 C CA . ASP A 1 78 ? 7.275 16.126 -9.692 1.00 45.06 78 ASP A CA 1
ATOM 595 C C . ASP A 1 78 ? 6.069 16.668 -10.479 1.00 45.06 78 ASP A C 1
ATOM 597 O O . ASP A 1 78 ? 4.982 16.101 -10.518 1.00 45.06 78 ASP A O 1
ATOM 601 N N . GLU A 1 79 ? 6.273 17.881 -10.992 1.00 47.69 79 GLU A N 1
ATOM 602 C CA . GLU A 1 79 ? 5.733 18.370 -12.262 1.00 47.69 79 GLU A CA 1
ATOM 603 C C . GLU A 1 79 ? 4.205 18.365 -12.479 1.00 47.69 79 GLU A C 1
ATOM 605 O O . GLU A 1 79 ? 3.687 17.755 -13.413 1.00 47.69 79 GLU A O 1
ATOM 610 N N . THR A 1 80 ? 3.482 19.267 -11.802 1.00 43.59 80 THR A N 1
ATOM 611 C CA . THR A 1 80 ? 2.293 19.891 -12.426 1.00 43.59 80 THR A CA 1
ATOM 612 C C . THR A 1 80 ? 2.739 20.898 -13.498 1.00 43.59 80 THR A C 1
ATOM 614 O O . THR A 1 80 ? 2.516 22.104 -13.397 1.00 43.59 80 THR A O 1
ATOM 617 N N . GLY A 1 81 ? 3.401 20.402 -14.544 1.00 45.62 81 GLY A N 1
ATOM 618 C CA . GLY A 1 81 ? 3.696 21.110 -15.789 1.00 45.62 81 GLY A CA 1
ATOM 619 C C . GLY A 1 81 ? 2.514 21.021 -16.751 1.00 45.62 81 GLY A C 1
ATOM 620 O O . GLY A 1 8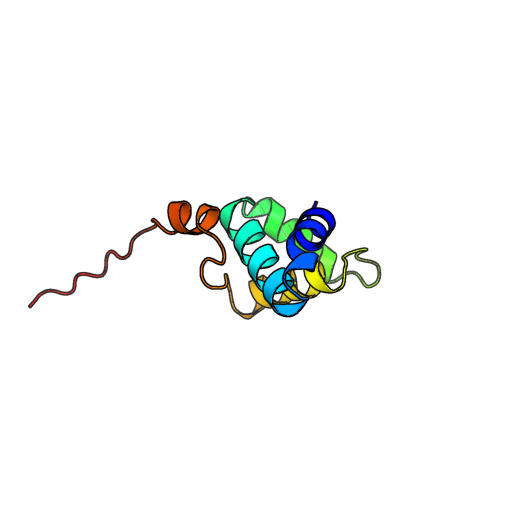1 ? 2.630 20.475 -17.839 1.00 45.62 81 GLY A O 1
ATOM 621 N N . GLY A 1 82 ? 1.359 21.527 -16.326 1.00 40.53 82 GLY A N 1
ATOM 622 C CA . GLY A 1 82 ? 0.137 21.611 -17.127 1.00 40.53 82 GLY A CA 1
ATOM 623 C C . GLY A 1 82 ? -0.454 23.012 -17.062 1.00 40.53 82 GLY A C 1
ATOM 624 O O . GLY A 1 82 ? -1.631 23.171 -16.761 1.00 40.53 82 GLY A O 1
ATOM 625 N N . SER A 1 83 ? 0.379 24.038 -17.256 1.00 50.94 83 SER A N 1
ATOM 626 C CA . SER A 1 83 ? -0.115 25.382 -17.566 1.00 50.94 83 SER A CA 1
ATOM 627 C C . SER A 1 83 ? -0.541 25.393 -19.030 1.00 50.94 83 SER A C 1
ATOM 629 O O . SER A 1 83 ? 0.282 25.624 -19.913 1.00 50.94 83 SER A O 1
ATOM 631 N N . ASP A 1 84 ? -1.810 25.078 -19.280 1.00 55.66 84 ASP A N 1
ATOM 632 C CA . ASP A 1 84 ? -2.451 25.392 -20.553 1.00 55.66 84 ASP A CA 1
ATOM 633 C C . ASP A 1 84 ? -2.764 26.893 -20.585 1.00 55.66 84 ASP A C 1
ATOM 635 O O . ASP A 1 84 ? -3.219 27.481 -19.599 1.00 55.66 84 ASP A O 1
ATOM 639 N N . ALA A 1 85 ? -2.407 27.516 -21.697 1.00 50.38 85 ALA A N 1
ATOM 640 C CA . ALA A 1 85 ? -2.398 28.952 -21.888 1.00 50.38 85 ALA A CA 1
ATOM 641 C C . ALA A 1 85 ? -3.812 29.497 -22.142 1.00 50.38 85 ALA A C 1
ATOM 643 O O . ALA A 1 85 ? -4.627 28.863 -22.812 1.00 50.38 85 ALA A O 1
ATOM 644 N N . GLY A 1 86 ? -4.061 30.718 -21.668 1.00 50.62 86 GLY A N 1
ATOM 645 C CA . GLY A 1 86 ? -5.195 31.563 -22.042 1.00 50.62 86 GLY A CA 1
ATOM 646 C C . GLY A 1 86 ? -4.768 33.017 -22.102 1.00 50.62 86 GLY A C 1
ATOM 647 O O . GLY A 1 86 ? -4.006 33.427 -21.197 1.00 50.62 86 GLY A O 1
#

Foldseek 3Di:
DLQVQLVVQCVVPLVLSLLQSLLCCVQPPDPVVLVVLLVLLPDPPSVHDPSSNSNNVCCVPPNRDPHSDPVSVVSVPDDPVPPDDD

Secondary structure (DSSP, 8-state):
-HHHHHHHHGGG-HHHHHHHHHHHHHHHS-HHHHHHHHHHHTSTT----HHHHHHHHHHHHH-PPSP-SHHHHTT--S--------

Radius of gyration: 14.24 Å; Cα contacts (8 Å, |Δi|>4): 79; chains: 1; bounding box: 20×49×38 Å